Protein AF-A0A9R0ZK02-F1 (afdb_monomer)

Solvent-accessible surface area (backbone atoms only — not comparable to full-atom values): 7611 Å² total; per-residue (Å²): 137,81,87,84,75,85,75,72,73,78,73,79,76,50,55,56,32,69,62,61,42,44,15,52,50,40,31,69,71,69,48,94,61,86,60,38,81,75,48,69,42,55,86,46,97,86,50,83,35,11,34,28,36,31,36,35,39,79,48,96,96,49,66,47,51,33,37,40,43,43,45,70,92,47,58,72,55,72,60,49,76,46,63,32,90,93,39,69,86,68,60,82,62,57,61,30,50,78,69,71,42,42,81,73,39,62,77,68,67,54,50,57,84,48,41,56,50,56,38,52,47,57,62,71,73,104

Foldseek 3Di:
DDDDDPVPDPDPAAAAQPLQVLLVVCLCVPDPWNKDWPDWHQPDPPDNHTHKTWIFTDDDPGTWIKIWADDSVCLQAGTDIDTDPVCNVQDLCPVCVVVVNNCVQLNVVPDSNPSNSVVSNVVSSD

Organism: Triticum turgidum subsp. durum (NCBI:txid4567)

Radius of gyration: 17.0 Å; Cα contacts (8 Å, |Δi|>4): 181; chains: 1; bounding box: 53×31×46 Å

Mean predicted aligned error: 7.37 Å

InterPro domains:
  IPR010358 BRCA1-A complex subunit BRE [PF06113] (28-125)
  IPR010358 BRCA1-A complex subunit BRE [PTHR15189] (15-126)

Structure (mmCIF, N/CA/C/O backbone):
data_AF-A0A9R0ZK02-F1
#
_entry.id   AF-A0A9R0ZK02-F1
#
loop_
_atom_site.group_PDB
_atom_site.id
_atom_site.type_symbol
_atom_site.label_atom_id
_atom_site.label_alt_id
_atom_site.label_comp_id
_atom_site.label_asym_id
_atom_site.label_entity_id
_atom_site.label_seq_id
_atom_site.pdbx_PDB_ins_code
_atom_site.Cartn_x
_atom_site.Cartn_y
_atom_site.Cartn_z
_atom_site.occupancy
_atom_site.B_iso_or_equiv
_atom_site.auth_seq_id
_atom_site.auth_comp_id
_atom_site.auth_asym_id
_atom_site.auth_atom_id
_atom_site.pdbx_PDB_model_num
ATOM 1 N N . MET A 1 1 ? 33.587 -19.250 31.806 1.00 43.31 1 MET A N 1
ATOM 2 C CA . MET A 1 1 ? 32.548 -19.185 30.757 1.00 43.31 1 MET A CA 1
ATOM 3 C C . MET A 1 1 ? 32.133 -17.733 30.615 1.00 43.31 1 MET A C 1
ATOM 5 O O . MET A 1 1 ? 31.448 -17.227 31.491 1.00 43.31 1 MET A O 1
ATOM 9 N N . ALA A 1 2 ? 32.634 -17.043 29.594 1.00 45.47 2 ALA A N 1
ATOM 10 C CA . ALA A 1 2 ? 32.139 -15.719 29.229 1.00 45.47 2 ALA A CA 1
ATOM 11 C C . ALA A 1 2 ? 30.965 -15.905 28.256 1.00 45.47 2 ALA A C 1
ATOM 13 O O . ALA A 1 2 ? 31.088 -16.742 27.358 1.00 45.47 2 ALA A O 1
ATOM 14 N N . PRO A 1 3 ? 29.851 -15.171 28.386 1.00 48.50 3 PRO A N 1
ATOM 15 C CA . PRO A 1 3 ? 28.882 -15.097 27.312 1.00 48.50 3 PRO A CA 1
ATOM 16 C C . PRO A 1 3 ? 29.407 -14.089 26.283 1.00 48.50 3 PRO A C 1
ATOM 18 O O . PRO A 1 3 ? 29.515 -12.897 26.559 1.00 48.50 3 PRO A O 1
ATOM 21 N N . SER A 1 4 ? 29.773 -14.582 25.103 1.00 52.22 4 SER A N 1
ATOM 22 C CA . SER A 1 4 ? 29.903 -13.751 23.911 1.00 52.22 4 SER A CA 1
ATOM 23 C C . SER A 1 4 ? 28.526 -13.721 23.258 1.00 52.22 4 SER A C 1
ATOM 25 O O . SER A 1 4 ? 28.060 -14.730 22.736 1.00 52.22 4 SER A O 1
ATOM 27 N N . ALA A 1 5 ? 27.845 -12.588 23.376 1.00 53.00 5 ALA A N 1
ATOM 28 C CA . ALA A 1 5 ? 26.664 -12.271 22.592 1.00 53.00 5 ALA A CA 1
ATOM 29 C C . ALA A 1 5 ? 26.972 -10.953 21.892 1.00 53.00 5 ALA A C 1
ATOM 31 O O . ALA A 1 5 ? 26.639 -9.872 22.373 1.00 53.00 5 ALA A O 1
ATOM 32 N N . ASP A 1 6 ? 27.698 -11.071 20.786 1.00 45.88 6 ASP A N 1
ATOM 33 C CA . ASP A 1 6 ? 27.805 -10.019 19.790 1.00 45.88 6 ASP A CA 1
ATOM 34 C C . ASP A 1 6 ? 26.407 -9.895 19.165 1.00 45.88 6 ASP A C 1
ATOM 36 O O . ASP A 1 6 ? 26.050 -10.588 18.212 1.00 45.88 6 ASP A O 1
ATOM 40 N N . ALA A 1 7 ? 25.538 -9.112 19.807 1.00 54.28 7 ALA A N 1
ATOM 41 C CA . ALA A 1 7 ? 24.272 -8.709 19.225 1.00 54.28 7 ALA A CA 1
ATOM 42 C C . ALA A 1 7 ? 24.617 -7.735 18.099 1.00 54.28 7 ALA A C 1
ATOM 44 O O . ALA A 1 7 ? 24.681 -6.523 18.305 1.00 54.28 7 ALA A O 1
ATOM 45 N N . ALA A 1 8 ? 24.918 -8.292 16.924 1.00 53.09 8 ALA A N 1
ATOM 46 C CA . ALA A 1 8 ? 25.121 -7.524 15.713 1.00 53.09 8 ALA A CA 1
ATOM 47 C C . ALA A 1 8 ? 23.934 -6.568 15.559 1.00 53.09 8 ALA A C 1
ATOM 49 O O . ALA A 1 8 ? 22.777 -6.999 15.539 1.00 53.09 8 ALA A O 1
ATOM 50 N N . ALA A 1 9 ? 24.226 -5.267 15.514 1.00 56.12 9 ALA A N 1
ATOM 51 C CA . ALA A 1 9 ? 23.219 -4.246 15.272 1.00 56.12 9 ALA A CA 1
ATOM 52 C C . ALA A 1 9 ? 22.400 -4.641 14.029 1.00 56.12 9 ALA A C 1
ATOM 54 O O . ALA A 1 9 ? 22.993 -5.120 13.054 1.00 56.12 9 ALA A O 1
ATOM 55 N N . PRO A 1 10 ? 21.062 -4.481 14.045 1.00 60.09 10 PRO A N 1
ATOM 56 C CA . PRO A 1 10 ? 20.244 -4.842 12.899 1.00 60.09 10 PRO A CA 1
ATOM 57 C C . PRO A 1 10 ? 20.781 -4.108 11.672 1.00 60.09 10 PRO A C 1
ATOM 59 O O . PRO A 1 10 ? 20.985 -2.891 11.704 1.00 60.09 10 PRO A O 1
ATOM 62 N N . ALA A 1 11 ? 21.069 -4.866 10.613 1.00 64.19 11 ALA A N 1
ATOM 63 C CA . ALA A 1 11 ? 21.516 -4.293 9.356 1.00 64.19 11 ALA A CA 1
ATOM 64 C C . ALA A 1 11 ? 20.510 -3.213 8.917 1.00 64.19 11 ALA A C 1
ATOM 66 O O . ALA A 1 11 ? 19.301 -3.416 9.071 1.00 64.19 11 ALA A O 1
ATOM 67 N N . PRO A 1 12 ? 20.980 -2.064 8.403 1.00 71.50 12 PRO A N 1
ATOM 68 C CA . PRO A 1 12 ? 20.090 -0.990 7.992 1.00 71.50 12 PRO A CA 1
ATOM 69 C C . PRO A 1 12 ? 19.099 -1.517 6.956 1.00 71.50 12 PRO A C 1
ATOM 71 O O . PRO A 1 12 ? 19.490 -2.183 5.994 1.00 71.50 12 PRO A O 1
ATOM 74 N N . THR A 1 13 ? 17.817 -1.222 7.161 1.00 77.44 13 THR A N 1
ATOM 75 C CA . THR A 1 13 ? 16.754 -1.639 6.251 1.00 77.44 13 THR A CA 1
ATOM 76 C C . THR A 1 13 ? 17.062 -1.110 4.848 1.00 77.44 13 THR A C 1
ATOM 78 O O . THR A 1 13 ? 17.282 0.098 4.695 1.00 77.44 13 THR A O 1
ATOM 81 N N . PRO A 1 14 ? 17.110 -1.969 3.816 1.00 86.56 14 PRO A N 1
ATOM 82 C CA . PRO A 1 14 ? 17.380 -1.505 2.466 1.00 86.56 14 PRO A CA 1
ATOM 83 C C . PRO A 1 14 ? 16.264 -0.558 2.000 1.00 86.56 14 PRO A C 1
ATOM 85 O O . PRO A 1 14 ? 15.112 -0.697 2.423 1.00 86.56 14 PRO A O 1
ATOM 88 N N . PRO A 1 15 ? 16.570 0.407 1.117 1.00 91.94 15 PRO A N 1
ATOM 89 C CA . PRO A 1 15 ? 15.550 1.297 0.579 1.00 91.94 15 PRO A CA 1
ATOM 90 C C . PRO A 1 15 ? 14.519 0.500 -0.228 1.00 91.94 15 PRO A C 1
ATOM 92 O O . PRO A 1 15 ? 14.865 -0.491 -0.871 1.00 91.94 15 PRO A O 1
ATOM 95 N N . LEU A 1 16 ? 13.260 0.942 -0.242 1.00 93.50 16 LEU A N 1
ATOM 96 C CA . LEU A 1 16 ? 12.242 0.346 -1.111 1.00 93.50 16 LEU A CA 1
ATOM 97 C C . LEU A 1 16 ? 12.647 0.455 -2.585 1.00 93.50 16 LEU A C 1
ATOM 99 O O . LEU A 1 16 ? 13.2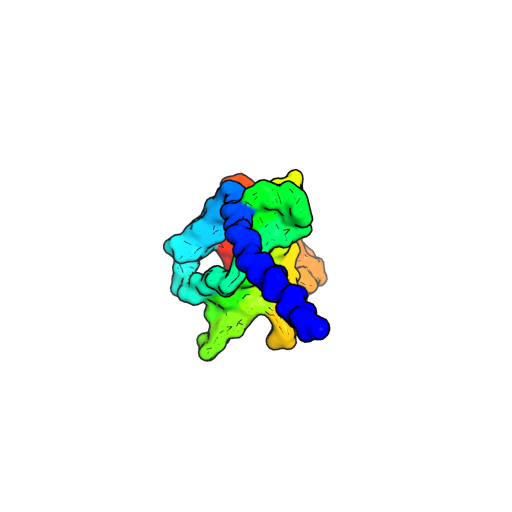22 1.464 -3.011 1.00 93.50 16 LEU A O 1
ATOM 103 N N . ALA A 1 17 ? 12.313 -0.563 -3.380 1.00 93.44 17 ALA A N 1
ATOM 104 C CA . ALA A 1 17 ? 12.536 -0.508 -4.819 1.00 93.44 17 ALA A CA 1
ATOM 105 C C . ALA A 1 17 ? 11.806 0.714 -5.419 1.00 93.44 17 ALA A C 1
ATOM 107 O O . ALA A 1 17 ? 10.664 0.977 -5.035 1.00 93.44 17 ALA A O 1
ATOM 108 N N . PRO A 1 18 ? 12.403 1.459 -6.371 1.00 93.88 18 PRO A N 1
ATOM 109 C CA . PRO A 1 18 ? 11.892 2.774 -6.776 1.00 93.88 18 PRO A CA 1
ATOM 110 C C . PRO A 1 18 ? 10.4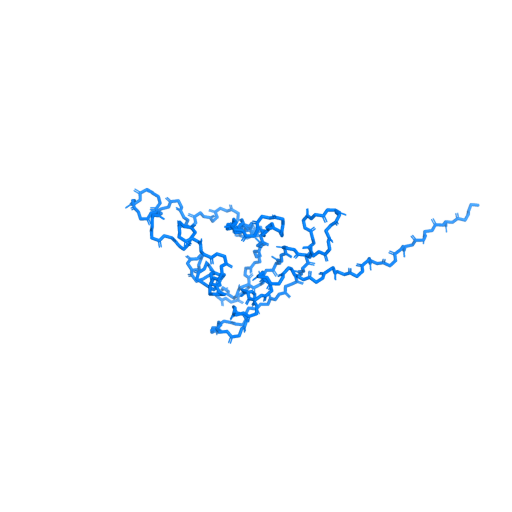24 2.808 -7.222 1.00 93.88 18 PRO A C 1
ATOM 112 O O . PRO A 1 18 ? 9.705 3.744 -6.886 1.00 93.88 18 PRO A O 1
ATOM 115 N N . LEU A 1 19 ? 9.965 1.785 -7.950 1.00 93.62 19 LEU A N 1
ATOM 116 C CA . LEU A 1 19 ? 8.575 1.691 -8.413 1.00 93.62 19 LEU A CA 1
ATOM 117 C C . LEU A 1 19 ? 7.600 1.462 -7.252 1.00 93.62 19 LEU A C 1
ATOM 119 O O . LEU A 1 19 ? 6.557 2.105 -7.184 1.00 93.62 19 LEU A O 1
ATOM 123 N N . ILE A 1 20 ? 7.981 0.610 -6.300 1.00 95.25 20 ILE A N 1
ATOM 124 C CA . ILE A 1 20 ? 7.200 0.334 -5.089 1.00 95.25 20 ILE A CA 1
ATOM 125 C C . ILE A 1 20 ? 7.163 1.587 -4.207 1.00 95.25 20 ILE A C 1
ATOM 127 O O . ILE A 1 20 ? 6.105 1.999 -3.741 1.00 95.25 20 ILE A O 1
ATOM 131 N N . ALA A 1 21 ? 8.310 2.252 -4.039 1.00 95.88 21 ALA A N 1
ATOM 132 C CA . ALA A 1 21 ? 8.416 3.501 -3.294 1.00 95.88 21 ALA A CA 1
ATOM 133 C C . ALA A 1 21 ? 7.542 4.613 -3.898 1.00 95.88 21 ALA A C 1
ATOM 135 O O . ALA A 1 21 ? 6.938 5.386 -3.155 1.00 95.88 21 ALA A O 1
ATOM 136 N N . ALA A 1 22 ? 7.449 4.692 -5.231 1.00 96.94 22 ALA A N 1
ATOM 137 C CA . ALA A 1 22 ? 6.581 5.647 -5.913 1.00 96.94 22 ALA A CA 1
ATOM 138 C C . ALA A 1 22 ? 5.097 5.384 -5.619 1.00 96.94 22 ALA A C 1
ATOM 140 O O . ALA A 1 22 ? 4.379 6.330 -5.297 1.00 96.94 22 ALA A O 1
ATOM 141 N N . GLN A 1 23 ? 4.662 4.120 -5.660 1.00 97.00 23 GLN A N 1
ATOM 142 C CA . GLN A 1 23 ? 3.287 3.742 -5.319 1.00 97.00 23 GLN A CA 1
ATOM 143 C C . GLN A 1 23 ? 2.961 4.024 -3.846 1.00 97.00 23 GLN A C 1
ATOM 145 O O . GLN A 1 23 ? 1.951 4.660 -3.543 1.00 97.00 23 GLN A O 1
ATOM 150 N N . LEU A 1 24 ? 3.852 3.643 -2.924 1.00 97.62 24 LEU A N 1
ATOM 151 C CA . LEU A 1 24 ? 3.676 3.912 -1.496 1.00 97.62 24 LEU A CA 1
ATOM 152 C C . LEU A 1 24 ? 3.624 5.414 -1.201 1.00 97.62 24 LEU A C 1
ATOM 154 O O . LEU A 1 24 ? 2.744 5.883 -0.483 1.00 97.62 24 LEU A O 1
ATOM 158 N N . LYS A 1 25 ? 4.529 6.200 -1.791 1.0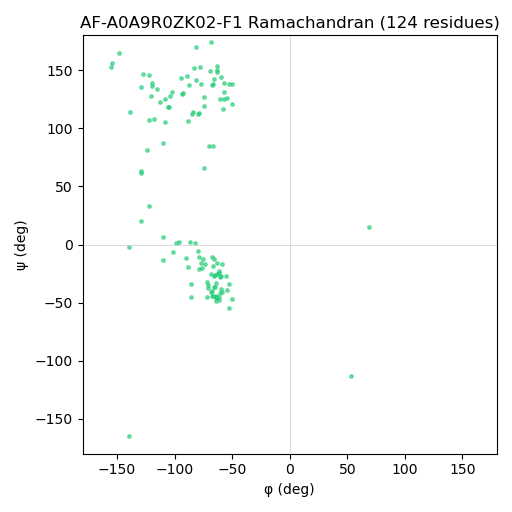0 97.88 25 LYS A N 1
ATOM 159 C CA . LYS A 1 25 ? 4.513 7.659 -1.644 1.00 97.88 25 LYS A CA 1
ATOM 160 C C . LYS A 1 25 ? 3.216 8.258 -2.182 1.00 97.88 25 LYS A C 1
ATOM 162 O O . LYS A 1 25 ? 2.674 9.171 -1.559 1.00 97.88 25 LYS A O 1
ATOM 167 N N . PHE A 1 26 ? 2.731 7.771 -3.323 1.00 98.31 26 PHE A N 1
ATOM 168 C CA . PHE A 1 26 ? 1.478 8.238 -3.900 1.00 98.31 26 PHE A CA 1
ATOM 169 C C . PHE A 1 26 ? 0.301 7.964 -2.960 1.00 98.31 26 PHE A C 1
ATOM 171 O O . PHE A 1 26 ? -0.447 8.897 -2.673 1.00 98.31 26 PHE A O 1
ATOM 178 N N . LEU A 1 27 ? 0.189 6.743 -2.422 1.00 98.00 27 LEU A N 1
ATOM 179 C CA . LEU A 1 27 ? -0.814 6.380 -1.417 1.00 98.00 27 LEU A CA 1
ATOM 180 C C . LEU A 1 27 ? -0.783 7.349 -0.226 1.00 98.00 27 LEU A C 1
ATOM 182 O O . LEU A 1 27 ? -1.796 7.960 0.096 1.00 98.00 27 LEU A O 1
ATOM 186 N N . LEU A 1 28 ? 0.386 7.534 0.395 1.00 97.69 28 LEU A N 1
ATOM 187 C CA . LEU A 1 28 ? 0.530 8.371 1.594 1.00 97.69 28 LEU A CA 1
ATOM 188 C C . LEU A 1 28 ? 0.256 9.859 1.337 1.00 97.69 28 LEU A C 1
ATOM 190 O O . LEU A 1 28 ? -0.110 10.583 2.256 1.00 97.69 28 LEU A O 1
ATOM 194 N N . THR A 1 29 ? 0.466 10.325 0.105 1.00 97.88 29 THR A N 1
ATOM 195 C CA . THR A 1 29 ? 0.263 11.734 -0.264 1.00 97.88 29 THR A CA 1
ATOM 196 C C . THR A 1 29 ? -1.188 12.028 -0.644 1.00 97.88 29 THR A C 1
ATOM 198 O O . THR A 1 29 ? -1.660 13.135 -0.405 1.00 97.88 29 THR A O 1
ATOM 201 N N . ASN A 1 30 ? -1.879 11.070 -1.269 1.00 97.81 30 ASN A N 1
ATOM 202 C CA . ASN A 1 30 ? -3.185 11.303 -1.896 1.00 97.81 30 ASN A CA 1
ATOM 203 C C . ASN A 1 30 ? -4.352 10.633 -1.161 1.00 97.81 30 ASN A C 1
ATOM 205 O O . ASN A 1 30 ? -5.500 10.964 -1.444 1.00 97.81 30 ASN A O 1
ATOM 209 N N . SER A 1 31 ? -4.087 9.709 -0.236 1.00 95.56 31 SER A N 1
ATOM 210 C CA . SER A 1 31 ? -5.144 9.105 0.572 1.00 95.56 31 SER A CA 1
ATOM 211 C C . SER A 1 31 ? -5.770 10.140 1.506 1.00 95.56 31 SER A C 1
ATOM 213 O O . SER A 1 31 ? -5.079 10.937 2.139 1.00 95.56 31 SER A O 1
ATOM 215 N N . SER A 1 32 ? -7.096 10.096 1.629 1.00 93.38 32 SER A N 1
ATOM 216 C CA . SER A 1 32 ? -7.836 10.857 2.642 1.00 93.38 32 SER A CA 1
ATOM 217 C C . SER A 1 32 ? -7.710 10.250 4.045 1.00 93.38 32 SER A C 1
ATOM 219 O O . SER A 1 32 ? -8.081 10.884 5.034 1.00 93.38 32 SER A O 1
ATOM 221 N N . LEU A 1 33 ? -7.191 9.022 4.140 1.00 93.25 33 LEU A N 1
ATOM 222 C CA . LEU A 1 33 ? -7.033 8.285 5.384 1.00 93.25 33 LEU A CA 1
ATOM 223 C C . LEU A 1 33 ? -5.628 8.487 5.966 1.00 93.25 33 LEU A C 1
ATOM 225 O O . LEU A 1 33 ? -4.647 8.470 5.219 1.00 93.25 33 LEU A O 1
ATOM 229 N N . PRO A 1 34 ? -5.489 8.580 7.302 1.00 95.19 34 PRO A N 1
ATOM 230 C CA . PRO A 1 34 ? -4.188 8.629 7.968 1.00 95.19 34 PRO A CA 1
ATOM 231 C C . PRO A 1 34 ? -3.496 7.250 7.986 1.00 95.19 34 PRO A C 1
ATOM 233 O O . PRO A 1 34 ? -3.312 6.643 9.041 1.00 95.19 34 PRO A O 1
ATOM 236 N N . ILE A 1 35 ? -3.123 6.743 6.809 1.00 97.19 35 ILE A N 1
ATOM 237 C CA . ILE A 1 35 ? -2.422 5.462 6.640 1.00 97.19 35 ILE A CA 1
ATOM 238 C C . ILE A 1 35 ? -1.014 5.557 7.234 1.00 97.19 35 ILE A C 1
ATOM 240 O O . ILE A 1 35 ? -0.297 6.538 7.030 1.00 97.19 35 ILE A O 1
ATOM 244 N N . LYS A 1 36 ? -0.602 4.509 7.952 1.00 97.06 36 LYS A N 1
ATOM 245 C CA . LYS A 1 36 ? 0.710 4.429 8.603 1.00 97.06 36 LYS A CA 1
ATOM 246 C C . LYS A 1 36 ? 1.546 3.321 7.986 1.00 97.06 36 LYS A C 1
ATOM 248 O O . LYS A 1 36 ? 1.075 2.199 7.854 1.00 97.06 36 LYS A O 1
ATOM 253 N N . VAL A 1 37 ? 2.809 3.611 7.690 1.00 97.75 37 VAL A N 1
ATOM 254 C CA . VAL A 1 37 ? 3.799 2.569 7.394 1.00 97.75 37 VAL A CA 1
ATOM 255 C C . VAL A 1 37 ? 4.350 2.068 8.721 1.00 97.75 37 VAL A C 1
ATOM 257 O O . VAL A 1 37 ? 4.990 2.829 9.443 1.00 97.75 37 VAL A O 1
ATOM 260 N N . VAL A 1 38 ? 4.071 0.811 9.057 1.00 97.19 38 VAL A N 1
ATOM 261 C CA . VAL A 1 38 ? 4.473 0.215 10.341 1.00 97.19 38 VAL A CA 1
ATOM 262 C C . VAL A 1 38 ? 5.886 -0.345 10.257 1.00 97.19 38 VAL A C 1
ATOM 264 O O . VAL A 1 38 ? 6.706 -0.110 11.139 1.00 97.19 38 VAL A O 1
ATOM 267 N N . GLN A 1 39 ? 6.186 -1.055 9.173 1.00 95.56 39 GLN A N 1
ATOM 268 C CA . GLN A 1 39 ? 7.503 -1.629 8.921 1.00 95.56 39 GLN A CA 1
ATOM 269 C C . GLN A 1 39 ? 7.730 -1.817 7.421 1.00 95.56 39 GLN A C 1
ATOM 271 O O . GLN A 1 39 ? 6.781 -1.917 6.645 1.00 95.56 39 GLN A O 1
ATOM 276 N N . ILE A 1 40 ? 9.003 -1.862 7.033 1.00 95.62 40 ILE A N 1
ATOM 277 C CA . ILE A 1 40 ? 9.486 -2.154 5.680 1.00 95.62 40 ILE A CA 1
ATOM 278 C C . ILE A 1 40 ? 10.544 -3.247 5.818 1.00 95.62 40 ILE A C 1
ATOM 280 O O . ILE A 1 40 ? 11.407 -3.152 6.691 1.00 95.62 40 ILE A O 1
ATOM 284 N N . TRP A 1 41 ? 10.507 -4.262 4.959 1.00 94.44 41 TRP A N 1
ATOM 285 C CA . TRP A 1 41 ? 11.508 -5.327 4.945 1.00 94.44 41 TRP A CA 1
ATOM 286 C C . TRP A 1 41 ? 11.744 -5.874 3.537 1.00 94.44 41 TRP A C 1
ATOM 288 O O . TRP A 1 41 ? 10.996 -5.616 2.593 1.00 94.44 41 TRP A O 1
ATOM 298 N N . SER A 1 42 ? 12.840 -6.615 3.389 1.00 92.69 42 SER A N 1
ATOM 299 C CA . SER A 1 42 ? 13.174 -7.304 2.145 1.00 92.69 42 SER A CA 1
ATOM 300 C C . SER A 1 42 ? 12.628 -8.727 2.165 1.00 92.69 42 SER A C 1
ATOM 302 O O . SER A 1 42 ? 12.877 -9.475 3.111 1.00 92.69 42 SER A O 1
ATOM 304 N N . GLY A 1 43 ? 11.936 -9.122 1.097 1.00 88.12 43 GLY A N 1
ATOM 305 C CA . GLY A 1 43 ? 11.623 -10.520 0.807 1.00 88.12 43 GLY A CA 1
ATOM 306 C C . GLY A 1 43 ? 12.783 -11.307 0.204 1.00 88.12 43 GLY A C 1
ATOM 307 O O . GLY A 1 43 ? 12.694 -12.525 0.076 1.00 88.12 43 GLY A O 1
ATOM 308 N N . CYS A 1 44 ? 13.858 -10.623 -0.193 1.00 80.75 44 CYS A N 1
ATOM 309 C CA . CYS A 1 44 ? 15.010 -11.227 -0.846 1.00 80.75 44 CYS A CA 1
ATOM 310 C C . CYS A 1 44 ? 16.247 -11.150 0.056 1.00 80.75 44 CYS A C 1
ATOM 312 O O . CYS A 1 44 ? 16.691 -10.065 0.439 1.00 80.75 44 CYS A O 1
ATOM 314 N N . SER A 1 45 ? 16.840 -12.307 0.355 1.00 69.19 45 SER A N 1
ATOM 315 C CA . SER A 1 45 ? 18.026 -12.436 1.215 1.00 69.19 45 SER A CA 1
ATOM 316 C C . SER A 1 45 ? 19.296 -11.812 0.623 1.00 69.19 45 SER A C 1
ATOM 318 O O . SER A 1 45 ? 20.232 -11.518 1.360 1.00 69.19 45 SER A O 1
ATOM 320 N N . SER A 1 46 ? 19.330 -11.571 -0.690 1.00 66.19 46 SER A N 1
ATOM 321 C CA . SER A 1 46 ? 20.431 -10.915 -1.412 1.00 66.19 46 SER A CA 1
ATOM 322 C C . SER A 1 46 ? 20.073 -9.512 -1.929 1.00 66.19 46 SER A C 1
ATOM 324 O O . SER A 1 46 ? 20.841 -8.903 -2.678 1.00 66.19 46 SER A O 1
ATOM 326 N N . GLY A 1 47 ? 18.891 -9.000 -1.571 1.00 65.75 47 GLY A N 1
ATOM 327 C CA . GLY A 1 47 ? 18.280 -7.836 -2.206 1.00 65.75 47 GLY A CA 1
ATOM 328 C C . GLY A 1 47 ? 18.919 -6.500 -1.825 1.00 65.75 47 GLY A C 1
ATOM 329 O O . GLY A 1 47 ? 18.973 -6.130 -0.658 1.00 65.75 47 GLY A O 1
ATOM 330 N N . ARG A 1 48 ? 19.307 -5.712 -2.840 1.00 84.44 48 ARG A N 1
ATOM 331 C CA . ARG A 1 48 ? 19.655 -4.279 -2.705 1.00 84.44 48 ARG A CA 1
ATOM 332 C C . ARG A 1 48 ? 18.477 -3.432 -2.200 1.00 84.44 48 ARG A C 1
ATOM 334 O O . ARG A 1 48 ? 18.690 -2.332 -1.695 1.00 84.44 48 ARG A O 1
ATOM 341 N N . TYR A 1 49 ? 17.255 -3.921 -2.387 1.00 91.00 49 TYR A N 1
ATOM 342 C CA . TYR A 1 49 ? 16.022 -3.191 -2.134 1.00 91.00 49 TYR A CA 1
ATOM 343 C C . TYR A 1 49 ? 15.088 -3.983 -1.226 1.00 91.00 49 TYR A C 1
ATOM 345 O O . TYR A 1 49 ? 15.031 -5.207 -1.320 1.00 91.00 49 TYR A O 1
ATOM 353 N N . ALA A 1 50 ? 14.330 -3.263 -0.404 1.00 93.62 50 ALA A N 1
ATOM 354 C CA . ALA A 1 50 ? 13.117 -3.775 0.210 1.00 93.62 50 ALA A CA 1
ATOM 355 C C . ALA A 1 50 ? 11.964 -3.772 -0.806 1.00 93.62 50 ALA A C 1
ATOM 357 O O . ALA A 1 50 ? 11.917 -2.947 -1.726 1.00 93.62 50 ALA A O 1
ATOM 358 N N . ASP A 1 51 ? 11.013 -4.674 -0.611 1.00 95.19 51 ASP A N 1
ATOM 359 C CA . ASP A 1 51 ? 9.811 -4.815 -1.433 1.00 95.19 51 ASP A CA 1
ATOM 360 C C . ASP A 1 51 ? 8.550 -5.117 -0.624 1.00 95.19 51 ASP A C 1
ATOM 362 O O . ASP A 1 51 ? 7.460 -5.177 -1.183 1.00 95.19 51 ASP A O 1
ATOM 366 N N . ARG A 1 52 ? 8.661 -5.261 0.695 1.00 96.19 52 ARG A N 1
ATOM 367 C CA . ARG A 1 52 ? 7.528 -5.599 1.552 1.00 96.19 52 ARG A CA 1
ATOM 368 C C . ARG A 1 52 ? 7.344 -4.545 2.616 1.00 96.19 52 ARG A C 1
ATOM 370 O O . ARG A 1 52 ? 8.319 -3.953 3.088 1.00 96.19 52 ARG A O 1
ATOM 377 N N . PHE A 1 53 ? 6.094 -4.295 2.970 1.00 97.50 53 PHE A N 1
ATOM 378 C CA . PHE A 1 53 ? 5.758 -3.344 4.016 1.00 97.50 53 PHE A CA 1
ATOM 379 C C . PHE A 1 53 ? 4.402 -3.657 4.641 1.00 97.50 53 PHE A C 1
ATOM 381 O O . PHE A 1 53 ? 3.521 -4.217 3.995 1.00 97.50 53 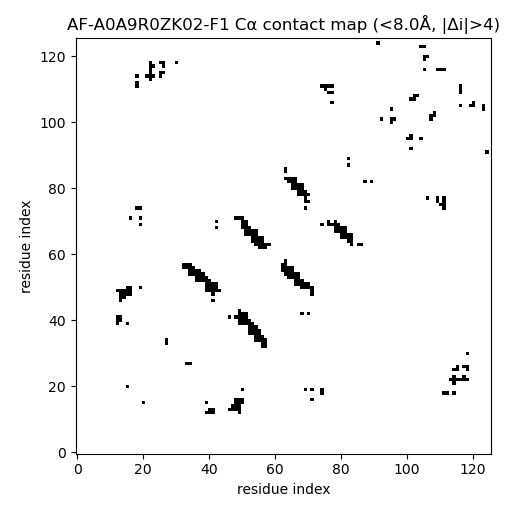PHE A O 1
ATOM 388 N N . THR A 1 54 ? 4.241 -3.253 5.898 1.00 97.81 54 THR A N 1
ATOM 389 C CA . THR A 1 54 ? 2.989 -3.375 6.646 1.00 97.81 54 THR A CA 1
ATOM 390 C C . THR A 1 54 ? 2.350 -2.004 6.693 1.00 97.81 54 THR A C 1
ATOM 392 O O . THR A 1 54 ? 2.991 -1.030 7.116 1.00 97.81 54 THR A O 1
ATOM 395 N N . LEU A 1 55 ? 1.087 -1.927 6.291 1.00 97.94 55 LEU A N 1
ATOM 396 C CA . LEU A 1 55 ? 0.279 -0.730 6.453 1.00 97.94 55 LEU A CA 1
ATOM 397 C C . LEU A 1 55 ? -0.675 -0.898 7.628 1.00 97.94 55 LEU A C 1
ATOM 399 O O . LEU A 1 55 ? -1.397 -1.884 7.714 1.00 97.94 55 LEU A O 1
ATOM 403 N N . GLY A 1 56 ? -0.700 0.104 8.501 1.00 97.19 56 GLY A N 1
ATOM 404 C CA . GLY A 1 56 ? -1.830 0.353 9.379 1.00 97.19 56 GLY A CA 1
ATOM 405 C C . GLY A 1 56 ? -2.855 1.182 8.615 1.00 97.19 56 GLY A C 1
ATOM 406 O O . GLY A 1 56 ? -2.599 2.356 8.322 1.00 97.19 56 GLY A O 1
ATOM 407 N N . ILE A 1 57 ? -4.011 0.593 8.323 1.00 96.00 57 ILE A N 1
ATOM 408 C CA . ILE A 1 57 ? -5.106 1.229 7.590 1.00 96.00 57 ILE A CA 1
ATOM 409 C C . ILE A 1 57 ? -6.249 1.522 8.574 1.00 96.00 57 ILE A C 1
ATOM 411 O O . ILE A 1 57 ? -6.705 0.607 9.258 1.00 96.00 57 ILE A O 1
ATOM 415 N N . PRO A 1 58 ? -6.721 2.778 8.678 1.00 94.94 58 PRO A N 1
ATOM 416 C CA . PRO A 1 58 ? -7.835 3.118 9.558 1.00 94.94 58 PRO A CA 1
ATOM 417 C C . PRO A 1 58 ? -9.122 2.370 9.189 1.00 94.94 58 PRO A C 1
ATOM 419 O O . PRO A 1 58 ? -9.623 2.487 8.064 1.00 94.94 58 PRO A O 1
ATOM 422 N N . PHE A 1 59 ? -9.698 1.675 10.167 1.00 90.94 59 PHE A N 1
ATOM 423 C CA . PHE A 1 59 ? -10.960 0.960 10.036 1.00 90.94 59 PHE A CA 1
ATOM 424 C C . PHE A 1 59 ? -11.812 1.156 11.296 1.00 90.94 59 PHE A C 1
ATOM 426 O O . PHE A 1 59 ? -11.463 0.727 12.395 1.00 90.94 59 PHE A O 1
ATOM 433 N N . CYS A 1 60 ? -12.948 1.839 11.138 1.00 87.94 60 CYS A N 1
ATOM 434 C CA . CYS A 1 60 ? -13.822 2.250 12.239 1.00 87.94 60 CYS A CA 1
ATOM 435 C C . CYS A 1 60 ? -13.068 3.024 13.340 1.00 87.94 60 CYS A C 1
ATOM 437 O O . CYS A 1 60 ? -12.648 4.158 13.114 1.00 87.94 60 CYS A O 1
ATOM 439 N N . LEU A 1 61 ? -12.945 2.441 14.535 1.00 91.06 61 LEU A N 1
ATOM 440 C CA . LEU A 1 61 ? -12.317 3.059 15.707 1.00 91.06 61 LEU A CA 1
ATOM 441 C C . LEU A 1 61 ? -10.865 2.603 15.922 1.00 91.06 61 LEU A C 1
ATOM 443 O O . LEU A 1 61 ? -10.245 3.029 16.893 1.00 91.06 61 LEU A O 1
ATOM 447 N N . ASP A 1 62 ? -10.334 1.755 15.039 1.00 92.06 62 ASP A N 1
ATOM 448 C CA . ASP A 1 62 ? -8.995 1.179 15.161 1.00 92.06 62 ASP A CA 1
ATOM 449 C C . ASP A 1 62 ? -8.279 1.124 13.795 1.00 92.06 62 ASP A C 1
ATOM 451 O O . ASP A 1 62 ? -8.657 1.807 12.836 1.00 92.06 62 ASP A O 1
ATOM 455 N N . TYR A 1 63 ? -7.202 0.350 13.722 1.00 93.81 63 TYR A N 1
ATOM 456 C CA . TYR A 1 63 ? -6.423 0.068 12.531 1.00 93.81 63 TYR A CA 1
ATOM 457 C C . TYR A 1 63 ? -6.426 -1.429 12.247 1.00 93.81 63 TYR A C 1
ATOM 459 O O . TYR A 1 63 ? -6.181 -2.241 13.138 1.00 93.81 63 TYR A O 1
ATOM 467 N N . VAL A 1 64 ? -6.608 -1.773 10.977 1.00 94.50 64 VAL A N 1
ATOM 468 C CA . VAL A 1 64 ? -6.227 -3.088 10.463 1.00 94.50 64 VAL A CA 1
ATOM 469 C C . VAL A 1 64 ? -4.784 -3.033 9.981 1.00 94.50 64 VAL A C 1
ATOM 471 O O . VAL A 1 64 ? -4.314 -1.999 9.493 1.00 94.50 64 VAL A O 1
ATOM 474 N N . TYR A 1 65 ? -4.062 -4.134 10.156 1.00 95.75 65 TYR A N 1
ATOM 475 C CA . TYR A 1 65 ? -2.648 -4.234 9.816 1.00 95.75 65 TYR A CA 1
ATOM 476 C C . TYR A 1 65 ? -2.473 -5.285 8.740 1.00 95.75 65 TYR A C 1
ATOM 478 O O . TYR A 1 65 ? -2.631 -6.474 9.014 1.00 95.75 65 TYR A O 1
ATOM 486 N N . TRP A 1 66 ? -2.175 -4.836 7.526 1.00 96.69 66 TRP A N 1
ATOM 487 C CA . TRP A 1 66 ? -2.035 -5.710 6.367 1.00 96.69 66 TRP A CA 1
ATOM 488 C C . TRP A 1 66 ? -0.631 -5.607 5.791 1.00 96.69 66 TRP A C 1
ATOM 490 O O . TRP A 1 66 ? -0.067 -4.511 5.673 1.00 96.69 66 TRP A O 1
ATOM 500 N N . ASP A 1 67 ? -0.084 -6.754 5.410 1.00 97.06 67 ASP A N 1
ATOM 501 C CA . ASP A 1 67 ? 1.215 -6.833 4.761 1.00 97.06 67 ASP A CA 1
ATOM 502 C C . ASP A 1 67 ? 1.032 -6.832 3.248 1.00 97.06 67 ASP A C 1
ATOM 504 O O . ASP A 1 67 ? 0.285 -7.639 2.702 1.00 97.06 67 ASP A O 1
ATOM 508 N N . PHE A 1 68 ? 1.761 -5.952 2.567 1.00 97.19 68 PHE A N 1
ATOM 509 C CA . PHE A 1 68 ? 1.825 -5.878 1.112 1.00 97.19 68 PHE A CA 1
ATOM 510 C C . PHE A 1 68 ? 3.154 -6.461 0.647 1.00 97.19 68 PHE A C 1
ATOM 512 O O . PHE A 1 68 ? 4.235 -5.976 0.998 1.00 97.19 68 PHE A O 1
ATOM 519 N N . LEU A 1 69 ? 3.070 -7.530 -0.137 1.00 96.50 69 LEU A N 1
ATOM 520 C CA . LEU A 1 69 ? 4.195 -8.349 -0.553 1.00 96.50 69 LEU A CA 1
ATOM 521 C C . LEU A 1 69 ? 4.440 -8.134 -2.044 1.00 96.50 69 LEU A C 1
ATOM 523 O O . LEU A 1 69 ? 3.938 -8.878 -2.883 1.00 96.50 69 LEU A O 1
ATOM 527 N N . TYR A 1 70 ? 5.242 -7.129 -2.389 1.00 95.50 70 TYR A N 1
ATOM 528 C CA . TYR A 1 70 ? 5.764 -7.031 -3.748 1.00 95.50 70 TYR A CA 1
ATOM 529 C C . TYR A 1 70 ? 6.979 -7.944 -3.921 1.00 95.50 70 TYR A C 1
ATOM 531 O 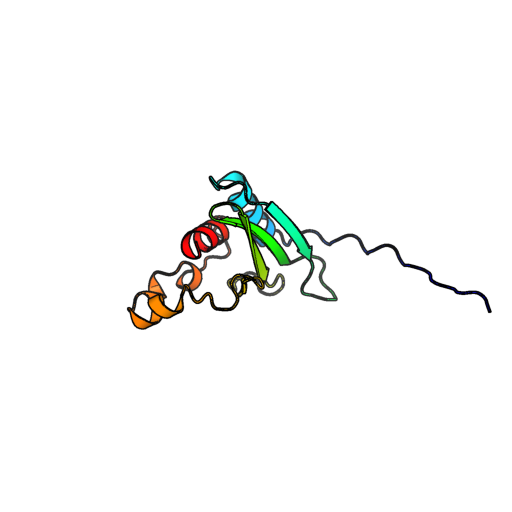O . TYR A 1 70 ? 7.564 -8.465 -2.967 1.00 95.50 70 TYR A O 1
ATOM 539 N N . ASN A 1 71 ? 7.394 -8.079 -5.177 1.00 92.94 71 ASN A N 1
ATOM 540 C CA . ASN A 1 71 ? 8.641 -8.717 -5.550 1.00 92.94 71 ASN A CA 1
ATOM 541 C C . ASN A 1 71 ? 9.507 -7.734 -6.349 1.00 92.94 71 ASN A C 1
ATOM 543 O O . ASN A 1 71 ? 9.236 -7.469 -7.523 1.00 92.94 71 ASN A O 1
ATOM 547 N N . ALA A 1 72 ? 10.575 -7.209 -5.738 1.00 90.12 72 ALA A N 1
ATOM 548 C CA . ALA A 1 72 ? 11.482 -6.260 -6.396 1.00 90.12 72 ALA A CA 1
ATOM 549 C C . ALA A 1 72 ? 12.143 -6.831 -7.663 1.00 90.12 72 ALA A C 1
ATOM 551 O O . ALA A 1 72 ? 12.492 -6.068 -8.565 1.00 90.12 72 ALA A O 1
ATOM 552 N N . MET A 1 73 ? 12.309 -8.155 -7.750 1.00 89.44 73 MET A N 1
ATOM 553 C CA . MET A 1 73 ? 12.886 -8.823 -8.924 1.00 89.44 73 MET A CA 1
ATOM 554 C C . MET A 1 73 ? 11.872 -8.975 -10.063 1.00 89.44 73 MET A C 1
ATOM 556 O O . MET A 1 73 ? 12.257 -9.099 -11.226 1.00 89.44 73 MET A O 1
ATOM 560 N N . HIS A 1 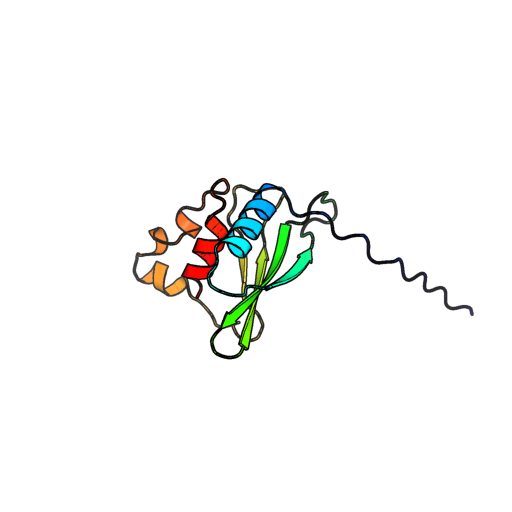74 ? 10.578 -8.919 -9.744 1.00 90.75 74 HIS A N 1
ATOM 561 C CA . HIS A 1 74 ? 9.474 -9.055 -10.689 1.00 90.75 74 HIS A CA 1
ATOM 562 C C . HIS A 1 74 ? 8.470 -7.902 -10.529 1.00 90.75 74 HIS A C 1
ATOM 564 O O . HIS A 1 74 ? 7.298 -8.140 -10.242 1.00 90.75 74 HIS A O 1
ATOM 570 N N . PRO A 1 75 ? 8.881 -6.644 -10.781 1.00 84.94 75 PRO A N 1
ATOM 571 C CA . PRO A 1 75 ? 8.072 -5.461 -10.473 1.00 84.94 75 PRO A CA 1
ATOM 572 C C . PRO A 1 75 ? 6.777 -5.358 -11.288 1.00 84.94 75 PRO A C 1
ATOM 574 O O . PRO A 1 75 ? 5.938 -4.524 -10.984 1.00 84.94 75 PRO A O 1
ATOM 577 N N . LYS A 1 76 ? 6.624 -6.169 -12.343 1.00 90.44 76 LYS A N 1
ATOM 578 C CA . LYS A 1 76 ? 5.420 -6.217 -13.184 1.00 90.44 76 LYS A CA 1
ATOM 579 C C . LYS A 1 76 ? 4.258 -6.960 -12.525 1.00 90.44 76 LYS A C 1
ATOM 581 O O . LYS A 1 76 ? 3.129 -6.805 -12.973 1.00 90.44 76 LYS A O 1
ATOM 586 N N . VAL A 1 77 ? 4.549 -7.801 -11.535 1.00 93.31 77 VAL A N 1
ATOM 587 C CA . VAL A 1 77 ? 3.550 -8.613 -10.838 1.00 93.31 77 VAL A CA 1
ATOM 588 C C . VAL A 1 77 ? 2.875 -7.748 -9.774 1.00 93.31 77 VAL A C 1
ATOM 590 O O . VAL A 1 77 ? 3.527 -6.902 -9.156 1.00 93.31 77 VAL A O 1
ATOM 593 N N . ALA A 1 78 ? 1.567 -7.926 -9.602 1.00 94.94 78 ALA A N 1
ATOM 594 C CA . ALA A 1 78 ? 0.818 -7.289 -8.526 1.00 94.94 78 ALA A CA 1
ATOM 595 C C . ALA A 1 78 ? 1.317 -7.772 -7.150 1.00 94.94 78 ALA A C 1
ATOM 597 O O . ALA A 1 78 ? 1.878 -8.866 -7.063 1.00 94.94 78 ALA A O 1
ATOM 598 N N . PRO A 1 79 ? 1.170 -6.973 -6.082 1.00 95.94 79 PRO A N 1
ATOM 599 C CA . PRO A 1 79 ? 1.503 -7.439 -4.744 1.00 95.94 79 PRO A CA 1
ATOM 600 C C . PRO A 1 79 ? 0.511 -8.499 -4.264 1.00 95.94 79 PRO A C 1
ATOM 602 O O . PRO A 1 79 ? -0.678 -8.422 -4.572 1.00 95.94 79 PRO A O 1
ATOM 605 N N . ASP A 1 80 ? 0.992 -9.417 -3.433 1.00 94.88 80 ASP A N 1
ATOM 606 C CA . ASP A 1 80 ? 0.112 -10.215 -2.579 1.00 94.88 80 ASP A CA 1
ATOM 607 C C . ASP A 1 80 ? -0.220 -9.421 -1.306 1.00 94.88 80 ASP A C 1
ATOM 609 O O . ASP A 1 80 ? 0.578 -8.589 -0.857 1.00 94.88 80 ASP A O 1
ATOM 613 N N . VAL A 1 81 ? -1.382 -9.682 -0.706 1.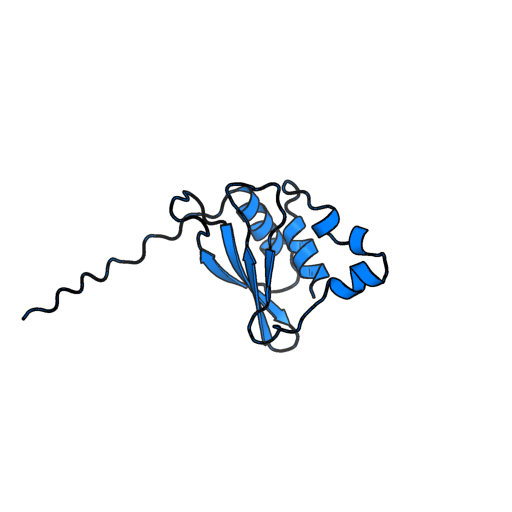00 95.12 81 VAL A N 1
ATOM 614 C CA . VAL A 1 81 ? -1.801 -9.056 0.556 1.00 95.12 81 VAL A CA 1
ATOM 615 C C . VAL A 1 81 ? -2.030 -10.139 1.601 1.00 95.12 81 VAL A C 1
ATOM 617 O O . VAL A 1 81 ? -2.758 -11.098 1.351 1.00 95.12 81 VAL A O 1
ATOM 620 N N . ILE A 1 82 ? -1.409 -9.989 2.771 1.00 94.25 82 ILE A N 1
ATOM 621 C CA . ILE A 1 82 ? -1.696 -10.822 3.942 1.00 94.25 82 ILE A CA 1
ATOM 622 C C . ILE A 1 82 ? -2.500 -9.977 4.925 1.00 94.25 82 ILE A C 1
ATOM 624 O O . ILE A 1 82 ? -2.020 -8.954 5.419 1.00 94.25 82 ILE A O 1
ATOM 628 N N . PHE A 1 83 ? -3.724 -10.417 5.201 1.00 94.12 83 PHE A N 1
ATOM 629 C CA . PHE A 1 83 ? -4.584 -9.812 6.208 1.00 94.12 83 PHE A CA 1
ATOM 630 C C . PHE A 1 83 ? -4.129 -10.237 7.609 1.00 94.12 83 PHE A C 1
ATOM 632 O O . PHE A 1 83 ? -3.738 -11.384 7.826 1.00 94.12 83 PHE A O 1
ATOM 639 N N . GLY A 1 84 ? -4.125 -9.296 8.554 1.00 89.88 84 GLY A N 1
ATOM 640 C CA . GLY A 1 84 ? -3.674 -9.546 9.922 1.00 89.88 84 GLY A CA 1
ATOM 641 C C . GLY A 1 84 ? -4.615 -10.476 10.696 1.00 89.88 84 GLY A C 1
ATOM 642 O O . GLY A 1 84 ? -5.707 -10.799 10.242 1.00 89.88 84 GLY A O 1
ATOM 643 N N . GLN A 1 85 ? -4.222 -10.854 11.917 1.00 82.56 85 GLN A N 1
ATOM 644 C CA . GLN A 1 85 ? -4.958 -11.820 12.757 1.00 82.56 85 GLN A CA 1
ATOM 645 C C . GLN A 1 85 ? -6.434 -11.461 13.017 1.00 82.56 85 GLN A C 1
ATOM 647 O O . GLN A 1 85 ? -7.252 -12.344 13.253 1.00 82.56 85 GLN A O 1
ATOM 652 N N . GLY A 1 86 ? -6.789 -10.171 12.987 1.00 81.75 86 GLY A N 1
ATOM 653 C CA . GLY A 1 86 ? -8.177 -9.719 13.139 1.00 81.75 86 GLY A CA 1
ATOM 654 C C . GLY A 1 86 ? -9.066 -9.980 11.918 1.00 81.75 86 GLY A C 1
ATOM 655 O O . GLY A 1 86 ? -10.285 -9.977 12.054 1.00 81.75 86 GLY A O 1
ATOM 656 N N . ASP A 1 87 ? -8.458 -10.253 10.761 1.00 84.62 87 ASP A N 1
ATOM 657 C CA . ASP A 1 87 ? -9.096 -10.278 9.444 1.00 84.62 87 ASP A CA 1
ATOM 658 C C . ASP A 1 87 ? -8.787 -11.582 8.675 1.00 84.62 87 ASP A C 1
ATOM 660 O O . ASP A 1 87 ? -8.907 -11.630 7.456 1.00 84.62 87 ASP A O 1
ATOM 664 N N . GLU A 1 88 ? -8.382 -12.669 9.343 1.00 78.94 88 GLU A N 1
ATOM 665 C CA . GLU A 1 88 ? -7.959 -13.913 8.660 1.00 78.94 88 GLU A CA 1
ATOM 666 C C . GLU A 1 88 ? -9.059 -14.546 7.786 1.00 78.94 88 GLU A C 1
ATOM 668 O O . GLU A 1 88 ? -8.767 -15.223 6.802 1.00 78.94 88 GLU A O 1
ATOM 673 N N . GLY A 1 89 ? -10.331 -14.323 8.132 1.00 82.19 89 GLY A N 1
ATOM 674 C CA . GLY A 1 89 ? -11.486 -14.770 7.347 1.00 82.19 89 GLY A CA 1
ATOM 675 C C . GLY A 1 89 ? -11.910 -13.802 6.239 1.00 82.19 89 GLY A C 1
ATOM 676 O O . GLY A 1 89 ? -12.918 -14.046 5.579 1.00 82.19 89 GLY A O 1
ATOM 677 N N . PHE A 1 90 ? -11.198 -12.690 6.057 1.00 84.94 90 PHE A N 1
ATOM 678 C CA . PHE A 1 90 ? -11.563 -11.660 5.097 1.00 84.94 90 PHE A CA 1
ATOM 679 C C . PHE A 1 90 ? -11.260 -12.115 3.664 1.00 84.94 90 PHE A C 1
ATOM 681 O O . PHE A 1 90 ? -10.118 -12.397 3.303 1.00 84.94 90 PHE A O 1
ATOM 688 N N . GLN A 1 91 ? -12.304 -12.197 2.836 1.00 81.12 91 GLN A N 1
ATOM 689 C CA . GLN A 1 91 ? -12.230 -12.674 1.451 1.00 81.12 91 GLN A CA 1
ATOM 690 C C . GLN A 1 91 ? -12.890 -11.685 0.474 1.00 81.12 91 GLN A C 1
ATOM 692 O O . GLN A 1 91 ? -13.850 -12.036 -0.211 1.00 81.12 91 GLN A O 1
ATOM 697 N N . PRO A 1 92 ? -12.384 -10.442 0.372 1.00 78.25 92 PRO A N 1
ATOM 698 C CA . PRO A 1 92 ? -13.060 -9.356 -0.346 1.00 78.25 92 PRO A CA 1
ATOM 699 C C . PRO A 1 92 ? -13.235 -9.607 -1.848 1.00 78.25 92 PRO A C 1
ATOM 701 O O . PRO A 1 92 ? -14.136 -9.051 -2.467 1.00 78.25 92 PRO A O 1
ATOM 704 N N . LEU A 1 93 ? -12.378 -10.438 -2.446 1.00 75.38 93 LEU A N 1
ATOM 705 C CA . LEU A 1 93 ? -12.346 -10.661 -3.894 1.00 75.38 93 LEU A CA 1
ATOM 706 C C . LEU A 1 93 ? -13.027 -11.964 -4.339 1.00 75.38 93 LEU A C 1
ATOM 708 O O . LEU A 1 93 ? -13.171 -12.183 -5.539 1.00 75.38 93 LEU A O 1
ATOM 712 N N . VAL A 1 94 ? -13.464 -12.823 -3.411 1.00 71.62 94 VAL A N 1
ATOM 713 C CA . VAL A 1 94 ? -14.143 -14.085 -3.765 1.00 71.62 94 VAL A CA 1
ATOM 714 C C . VAL A 1 94 ? -15.509 -13.797 -4.397 1.00 71.62 94 VAL A C 1
ATOM 716 O O . VAL A 1 94 ? -15.811 -14.309 -5.474 1.00 71.62 94 VAL A O 1
ATOM 719 N N . ASP A 1 95 ? -16.269 -12.865 -3.820 1.00 65.88 95 ASP A N 1
ATOM 720 C CA . ASP A 1 95 ? -17.569 -12.442 -4.356 1.00 65.88 95 ASP A CA 1
ATOM 721 C C . ASP A 1 95 ? -17.446 -11.749 -5.731 1.00 65.88 95 ASP A C 1
ATOM 723 O O . ASP A 1 95 ? -18.374 -11.772 -6.550 1.00 65.88 95 ASP A O 1
ATOM 727 N N . TYR A 1 96 ? -16.292 -11.137 -6.024 1.00 66.94 96 TYR A N 1
ATOM 728 C CA . TYR A 1 96 ? -16.022 -10.532 -7.332 1.00 66.94 96 TYR A CA 1
ATOM 729 C C . TYR A 1 96 ? -15.923 -11.589 -8.430 1.00 66.94 96 TYR A C 1
ATOM 731 O O . TYR A 1 96 ? -16.439 -11.366 -9.527 1.00 66.94 96 TYR A O 1
ATOM 739 N N . ASP A 1 97 ? -15.295 -12.729 -8.152 1.00 66.19 97 ASP A N 1
ATOM 740 C CA . ASP A 1 97 ? -15.170 -13.810 -9.127 1.00 66.19 97 ASP A CA 1
ATOM 741 C C . ASP A 1 97 ? -16.519 -14.515 -9.344 1.00 66.19 97 ASP A C 1
ATOM 743 O O . ASP A 1 97 ? -16.971 -14.656 -10.483 1.00 66.19 97 ASP A O 1
ATOM 747 N N . GLU A 1 98 ? -17.247 -14.825 -8.263 1.00 68.81 98 GLU A N 1
ATOM 748 C CA . GLU A 1 98 ? -18.563 -15.482 -8.346 1.00 68.81 98 GLU A CA 1
ATOM 749 C C . GLU A 1 98 ? -19.624 -14.628 -9.059 1.00 68.81 98 GLU A C 1
ATOM 751 O O . GLU A 1 98 ? -20.475 -15.148 -9.785 1.00 68.81 98 GLU A O 1
ATOM 756 N N . SER A 1 99 ? -19.556 -13.300 -8.913 1.00 69.56 99 SER A N 1
ATOM 757 C CA . SER A 1 99 ? -20.454 -12.365 -9.604 1.00 69.56 99 SER A CA 1
ATOM 758 C C . SER A 1 99 ? -20.040 -12.037 -11.048 1.00 69.56 99 SER A C 1
ATOM 760 O O . SER A 1 99 ? -20.706 -11.235 -11.709 1.00 69.56 99 SER A O 1
ATOM 762 N N . GLY A 1 100 ? -18.946 -12.625 -11.556 1.00 70.25 100 GLY A N 1
ATOM 763 C CA . GLY A 1 100 ? -18.395 -12.329 -12.884 1.00 70.25 100 GLY A CA 1
ATOM 764 C C . GLY A 1 100 ? -17.777 -10.928 -13.003 1.00 70.25 100 GLY A C 1
ATOM 765 O O . GLY A 1 100 ? -17.544 -10.431 -14.107 1.00 70.25 100 GLY A O 1
ATOM 766 N N . ASN A 1 101 ? -17.517 -10.273 -11.870 1.00 70.88 101 ASN A N 1
ATOM 767 C CA . ASN A 1 101 ? -16.922 -8.945 -11.769 1.00 70.88 101 ASN A CA 1
ATOM 768 C C . ASN A 1 101 ? -15.405 -8.974 -11.542 1.00 70.88 101 ASN A C 1
ATOM 770 O O . ASN A 1 101 ? -14.817 -7.901 -11.444 1.00 70.88 101 ASN A O 1
ATOM 774 N N . GLY A 1 102 ? -14.752 -10.141 -11.503 1.00 69.81 102 GLY A N 1
ATOM 775 C CA . GLY A 1 102 ? -13.304 -10.258 -11.273 1.00 69.81 102 GLY A CA 1
ATOM 776 C C . GLY A 1 102 ? -12.458 -9.396 -12.221 1.00 69.81 102 GLY A C 1
ATOM 777 O O . GLY A 1 102 ? -11.473 -8.793 -11.806 1.00 69.81 102 GLY A O 1
ATOM 778 N N . GLY A 1 103 ? -12.905 -9.214 -13.469 1.00 73.62 103 GLY A N 1
ATOM 779 C CA . GLY A 1 103 ? -12.264 -8.312 -14.436 1.00 73.62 103 GLY A CA 1
ATOM 780 C C . GLY A 1 103 ? -12.357 -6.816 -14.101 1.00 73.62 103 GLY A C 1
ATOM 781 O O . GLY A 1 103 ? -11.703 -6.012 -14.749 1.00 73.62 103 GLY A O 1
ATOM 782 N N . LYS A 1 104 ? -13.163 -6.413 -13.114 1.00 77.69 104 LYS A N 1
ATOM 783 C CA . LYS A 1 104 ? -13.262 -5.022 -12.642 1.00 77.69 104 LYS A CA 1
ATOM 784 C C . LYS A 1 104 ? -12.275 -4.710 -11.517 1.00 77.69 104 LYS A C 1
ATOM 786 O O . LYS A 1 104 ? -12.119 -3.536 -11.195 1.00 77.69 104 LYS A O 1
ATOM 791 N N . SER A 1 105 ? -11.637 -5.729 -10.938 1.00 86.56 105 SER A N 1
ATOM 792 C CA . SER A 1 105 ? -10.648 -5.539 -9.880 1.00 86.56 105 SER A CA 1
ATOM 793 C C . SER A 1 105 ? -9.417 -4.807 -10.407 1.00 86.56 105 SER A C 1
ATOM 795 O O . SER A 1 105 ? -8.940 -5.080 -11.517 1.00 86.56 105 SER A O 1
ATOM 797 N N . CYS A 1 106 ? -8.836 -3.924 -9.594 1.00 89.06 106 CYS A N 1
ATOM 798 C CA . CYS A 1 106 ? -7.581 -3.266 -9.932 1.00 89.06 106 CYS A CA 1
ATOM 799 C C . CYS A 1 106 ? -6.431 -4.272 -10.113 1.00 89.06 106 CYS A C 1
ATOM 801 O O . CYS A 1 106 ? -5.485 -3.993 -10.851 1.00 89.06 106 CYS A O 1
ATOM 803 N N . LEU A 1 107 ? -6.517 -5.457 -9.489 1.00 91.00 107 LEU A N 1
ATOM 804 C CA . LEU A 1 107 ? -5.530 -6.530 -9.638 1.00 91.00 107 LEU A CA 1
ATOM 805 C C . LEU A 1 107 ? -5.594 -7.208 -11.015 1.00 91.00 107 LEU A C 1
ATOM 807 O O . LEU A 1 107 ? -4.555 -7.594 -11.550 1.00 91.00 107 LEU A O 1
ATOM 811 N N . ALA A 1 108 ? -6.778 -7.297 -11.634 1.00 88.38 108 ALA A N 1
ATOM 812 C CA . ALA A 1 108 ? -6.940 -7.873 -12.974 1.00 88.38 108 ALA A CA 1
ATOM 813 C C . ALA A 1 108 ? -6.296 -7.007 -14.075 1.00 88.38 108 ALA A C 1
ATOM 815 O O . ALA A 1 108 ? -5.902 -7.506 -15.132 1.00 88.38 108 ALA A O 1
ATOM 816 N N . HIS A 1 109 ? -6.164 -5.704 -13.819 1.00 87.62 109 HIS A N 1
ATOM 817 C CA . HIS A 1 109 ? -5.603 -4.715 -14.741 1.00 87.62 109 HIS A CA 1
ATOM 818 C C . HIS A 1 109 ? -4.395 -3.981 -14.150 1.00 87.62 109 HIS A C 1
ATOM 820 O O . HIS A 1 109 ? -4.166 -2.808 -14.447 1.00 87.62 109 HIS A O 1
ATOM 826 N N . TRP A 1 110 ? -3.614 -4.675 -13.319 1.00 93.81 110 TRP A N 1
ATOM 827 C CA . TRP A 1 110 ? -2.476 -4.087 -12.626 1.00 93.81 110 TRP A CA 1
ATOM 828 C C . TRP A 1 110 ? -1.440 -3.493 -13.597 1.00 93.81 110 TRP A C 1
ATOM 830 O O . TRP A 1 110 ? -0.797 -4.216 -14.362 1.00 93.81 110 TRP A O 1
ATOM 840 N N . ASP A 1 111 ? -1.229 -2.173 -13.538 1.00 93.62 111 ASP A N 1
ATOM 841 C CA . ASP A 1 111 ? -0.124 -1.493 -14.224 1.00 93.62 111 ASP A CA 1
ATOM 842 C C . ASP A 1 111 ? 0.919 -1.034 -13.206 1.00 93.62 111 ASP A C 1
ATOM 844 O O . ASP A 1 111 ? 0.760 -0.029 -12.517 1.00 93.62 111 ASP A O 1
ATOM 848 N N . TYR A 1 112 ? 2.045 -1.743 -13.162 1.00 91.19 112 TYR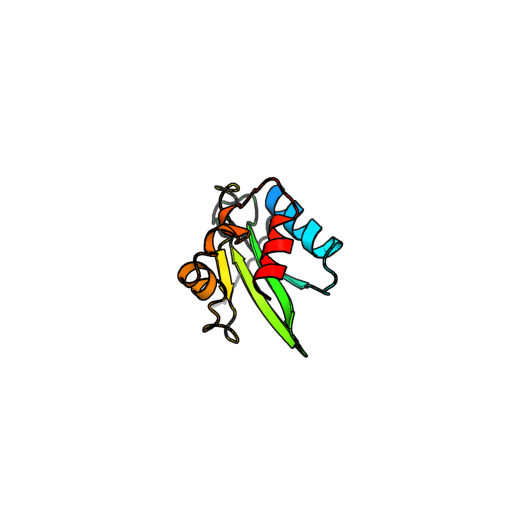 A N 1
ATOM 849 C CA . TYR A 1 112 ? 3.165 -1.437 -12.273 1.00 91.19 112 TYR A CA 1
ATOM 850 C C . TYR A 1 112 ? 3.778 -0.038 -12.462 1.00 91.19 112 TYR A C 1
ATOM 852 O O . TYR A 1 112 ? 4.534 0.423 -11.602 1.00 91.19 112 TYR A O 1
ATOM 860 N N . ARG A 1 113 ? 3.504 0.625 -13.594 1.00 93.06 113 ARG A N 1
ATOM 861 C CA . ARG A 1 113 ? 3.979 1.985 -13.890 1.00 93.06 113 ARG A CA 1
ATOM 862 C C . ARG A 1 113 ? 3.029 3.055 -13.370 1.00 93.06 113 ARG A C 1
ATOM 864 O O . ARG A 1 113 ? 3.458 4.201 -13.247 1.00 93.06 113 ARG A O 1
ATOM 871 N N . ASP A 1 114 ? 1.774 2.708 -13.091 1.00 94.88 114 ASP A N 1
ATOM 872 C CA . ASP A 1 114 ? 0.818 3.645 -12.516 1.00 94.88 114 ASP A CA 1
ATOM 873 C C . ASP A 1 114 ? 1.082 3.773 -11.005 1.00 94.88 114 ASP A C 1
ATOM 875 O O . ASP A 1 114 ? 0.872 2.814 -10.256 1.00 94.88 114 ASP A O 1
ATOM 879 N N . PRO A 1 115 ? 1.532 4.942 -10.508 1.00 95.06 115 PRO A N 1
ATOM 880 C CA . PRO A 1 115 ? 1.767 5.133 -9.080 1.00 95.06 115 PRO A CA 1
ATOM 881 C C . PRO A 1 115 ? 0.484 5.002 -8.24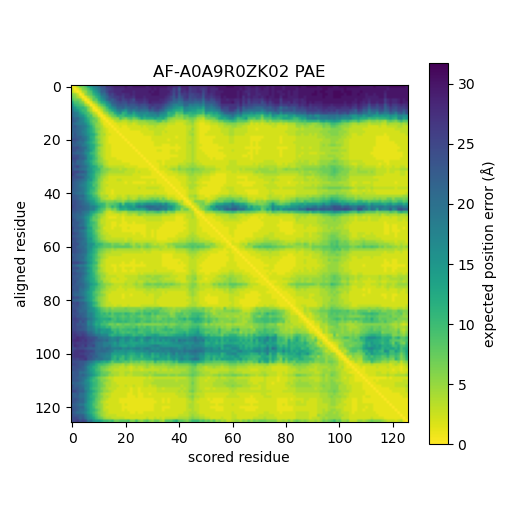0 1.00 95.06 115 PRO A C 1
ATOM 883 O O . PRO A 1 115 ? 0.570 4.830 -7.028 1.00 95.06 115 PRO A O 1
ATOM 886 N N . ARG A 1 116 ? -0.703 5.061 -8.859 1.00 96.31 116 ARG A N 1
ATOM 887 C CA . ARG A 1 116 ? -1.996 4.948 -8.172 1.00 96.31 116 ARG A CA 1
ATOM 888 C C . ARG A 1 116 ? -2.368 3.521 -7.783 1.00 96.31 116 ARG A C 1
ATOM 890 O O . ARG A 1 116 ? -3.250 3.369 -6.947 1.00 96.31 116 ARG A O 1
ATOM 897 N N . GLY A 1 117 ? -1.715 2.499 -8.348 1.00 95.56 117 GLY A N 1
ATOM 898 C CA . GLY A 1 117 ? -2.134 1.097 -8.202 1.00 95.56 117 GLY A CA 1
ATOM 899 C C . GLY A 1 117 ? -2.377 0.672 -6.751 1.00 95.56 117 GLY A C 1
ATOM 900 O O . GLY A 1 117 ? -3.429 0.125 -6.437 1.00 95.56 117 GLY A O 1
ATOM 901 N N . LEU A 1 118 ? -1.454 1.007 -5.842 1.00 96.75 118 LEU A N 1
ATOM 902 C CA . LEU A 1 118 ? -1.596 0.692 -4.417 1.00 96.75 118 LEU A CA 1
ATOM 903 C C . LEU A 1 118 ? -2.761 1.434 -3.741 1.00 96.75 118 LEU A C 1
ATOM 905 O O . LEU A 1 118 ? -3.411 0.862 -2.873 1.00 96.75 118 LEU A O 1
ATOM 909 N N . LEU A 1 119 ? -3.033 2.689 -4.120 1.00 96.94 119 LEU A N 1
ATOM 910 C CA . LEU A 1 119 ? -4.186 3.430 -3.598 1.00 96.94 119 LEU A CA 1
ATOM 911 C C . LEU A 1 119 ? -5.490 2.758 -4.021 1.00 96.94 119 LEU A C 1
ATOM 913 O O . LEU A 1 119 ? -6.319 2.487 -3.161 1.00 96.94 119 LEU A O 1
ATOM 917 N N . CYS A 1 120 ? -5.625 2.425 -5.307 1.00 95.31 120 CYS A N 1
ATOM 918 C CA . CYS A 1 120 ? -6.804 1.723 -5.809 1.00 95.31 120 CYS A CA 1
ATOM 919 C C . CYS A 1 120 ? -7.008 0.379 -5.099 1.00 95.31 120 CYS A C 1
ATOM 921 O O . CYS A 1 120 ? -8.130 0.064 -4.726 1.00 95.31 120 CYS A O 1
ATOM 923 N N . LEU A 1 121 ? -5.929 -0.371 -4.850 1.00 95.31 121 LEU A N 1
ATOM 924 C CA . LEU A 1 121 ? -6.001 -1.642 -4.128 1.00 95.31 121 LEU A CA 1
ATOM 925 C C . LEU A 1 121 ? -6.469 -1.466 -2.677 1.00 95.31 121 LEU A C 1
ATOM 927 O O . LEU A 1 121 ? -7.330 -2.205 -2.217 1.00 95.31 121 LEU A O 1
ATOM 931 N N . VAL A 1 122 ? -5.929 -0.483 -1.952 1.00 94.69 122 VAL A N 1
ATOM 932 C CA . VAL A 1 122 ? -6.350 -0.198 -0.568 1.00 94.69 122 VAL A CA 1
ATOM 933 C C . VAL A 1 122 ? -7.808 0.267 -0.507 1.00 94.69 122 VAL A C 1
ATOM 935 O O . VAL A 1 122 ? -8.508 -0.075 0.440 1.00 94.69 122 VAL A O 1
ATOM 938 N N . GLU A 1 123 ? -8.265 1.042 -1.492 1.00 92.31 123 GLU A N 1
ATOM 939 C CA . GLU A 1 123 ? -9.659 1.486 -1.586 1.00 92.31 123 GLU A CA 1
ATOM 940 C C . GLU A 1 123 ? -10.618 0.347 -1.950 1.00 92.31 123 GLU A C 1
ATOM 942 O O . GLU A 1 123 ? -11.724 0.317 -1.427 1.00 92.31 123 GLU A O 1
ATOM 947 N N . GLU A 1 124 ? -10.210 -0.586 -2.814 1.00 91.00 124 GLU A N 1
ATOM 948 C CA . GLU A 1 124 ? -11.027 -1.742 -3.209 1.00 91.00 124 GLU A CA 1
ATOM 949 C C . GLU A 1 124 ? -11.172 -2.773 -2.082 1.00 91.00 124 GLU A C 1
ATOM 951 O O . GLU A 1 124 ? -12.224 -3.390 -1.941 1.00 91.00 124 GLU A O 1
ATOM 956 N N . LEU A 1 125 ? -10.131 -2.959 -1.267 1.00 90.38 125 LEU A N 1
ATOM 957 C CA . LEU A 1 125 ? -10.136 -3.915 -0.156 1.00 90.38 125 LEU A CA 1
ATOM 958 C C . LEU A 1 125 ? -10.858 -3.403 1.103 1.00 90.38 125 LEU A C 1
ATOM 960 O O . LEU A 1 125 ? -10.960 -4.159 2.066 1.00 90.38 125 LEU A O 1
ATOM 964 N N . ARG A 1 126 ? -11.308 -2.146 1.144 1.00 85.25 126 ARG A N 1
ATOM 965 C CA . ARG A 1 126 ? -11.898 -1.507 2.332 1.00 85.25 126 ARG A CA 1
ATOM 966 C C . ARG A 1 126 ? -13.402 -1.307 2.196 1.00 85.25 126 ARG A C 1
ATOM 968 O O . ARG A 1 126 ? -14.085 -1.506 3.226 1.00 85.25 126 ARG A O 1
#

Secondary structure (DSSP, 8-state):
-------PPPPPPPPBPHHHHHHHHHHHHH-SS--EEEEEE-S-TT-SSB-EEEEEEEETTEEEEEEEE--TT-TTSPPEEEE-GGGTT--TTHHHHHTT-GGGSTTTT--TT-TTHHHHHHHHT-

Sequence (126 aa):
MAPSADAAAPAPTPPLAPLIAAQLKFLLTNSSLPIKVVQIWSGCSSGRYADRFTLGIPFCLDYVYWDFLYNAMHPKVAPDVIFGQGDEGFQPLVDYDESGNGGKSCLAHWDYRDPRGLLCLVEELR

Nearest PDB structures (foldseek):
  6gvw-assembly1_H  TM=8.312E-01  e=2.748E-06  Mus musculus
  6r8f-assembly1_G  TM=8.167E-01  e=3.282E-06  Homo sapiens
  6h3c-assembly1_H  TM=8.139E-01  e=2.761E-05  Homo sapiens

pLDDT: mean 86.19, std 13.77, range [43.31, 98.31]